Protein AF-A0A094H2S8-F1 (afdb_monomer)

Radius of gyration: 14.14 Å; Cα contacts (8 Å, |Δi|>4): 301; chains: 1; bounding box: 35×25×41 Å

pLDDT: mean 93.66, std 7.48, range [50.19, 98.44]

Nearest PDB structures (foldseek):
  8u49-assembly1_A  TM=4.873E-01  e=9.796E-04  Bacillus licheniformis DSM 13 = ATCC 14580
  4tf4-assembly2_B  TM=4.654E-01  e=1.648E-03  Thermobifida fusca
  2xfg-assembly1_B  TM=4.590E-01  e=4.914E-03  Acetivibrio thermocellus
  4neh-assembly1_A  TM=4.580E-01  e=3.500E-01  Homo sapiens
  5fo1-assembly1_A  TM=2.714E-01  e=1.582E+00  Corynebacterium ammoniagenes

Mean predicted aligned error: 3.42 Å

Sequence (126 aa):
MSNKITFKVAEPNVNRYYSVLKITDIRHEDGSAVKVQKTLDIAFKSPVEIIGGRDFSINADPWEEISPTTTNTEIDSSTFAVAAKLPFPKPYTINDRFVIDIGINGDMTKDIKRYTESIVITQDSE

Foldseek 3Di:
DAQAWDWDWDWPDAAAFKTKIKIFDTDGPVSHWDKAAWKKKKKWKAQDDFAQQPFKDKFDVVDFDWGKHWDWDDPDNRMTTIIIITTTPGIDTDDRRIMIMGMHRHHCPPPVCRGPVRIGIGHDDD

Solvent-accessible surface area (backbone atoms only — not comparable to full-atom values): 6898 Å² total; per-residue (Å²): 133,65,87,51,58,39,66,43,81,44,63,92,42,74,32,71,54,55,23,38,44,36,38,34,62,54,20,25,72,84,69,46,68,39,66,31,58,44,30,44,35,38,37,30,41,35,59,44,85,62,50,25,77,76,29,52,47,75,44,48,75,78,78,67,86,62,67,34,43,52,48,67,42,80,77,51,103,62,32,19,44,34,45,34,40,35,44,44,93,52,70,44,68,48,48,87,69,34,34,41,38,39,51,38,79,27,57,43,73,87,52,50,60,66,33,65,74,42,56,44,61,48,60,50,78,133

Structure (mmCIF, N/CA/C/O backbone):
data_AF-A0A094H2S8-F1
#
_entry.id   AF-A0A094H2S8-F1
#
loop_
_atom_site.group_PDB
_atom_site.id
_atom_site.type_symbol
_atom_site.label_atom_id
_atom_site.label_alt_id
_atom_site.label_comp_id
_atom_site.label_asym_id
_atom_site.label_entity_id
_atom_site.label_seq_id
_atom_site.pdbx_PDB_ins_code
_atom_site.Cartn_x
_atom_site.Cartn_y
_atom_site.Cartn_z
_atom_site.occupancy
_atom_site.B_iso_or_equiv
_atom_site.auth_seq_id
_atom_site.auth_comp_id
_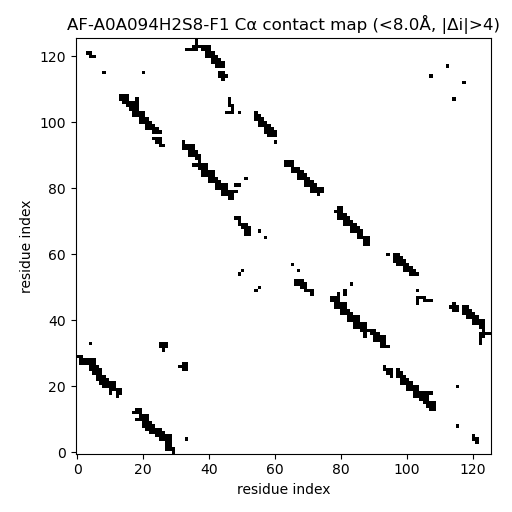atom_site.auth_asym_id
_atom_site.auth_atom_id
_atom_site.pdbx_PDB_model_num
ATOM 1 N N . MET A 1 1 ? 2.104 -7.611 22.362 1.00 50.19 1 MET A N 1
ATOM 2 C CA . MET A 1 1 ? 1.264 -7.339 21.179 1.00 50.19 1 MET A CA 1
ATOM 3 C C . MET A 1 1 ? 2.198 -7.234 19.990 1.00 50.19 1 MET A C 1
ATOM 5 O O . MET A 1 1 ? 3.244 -6.609 20.137 1.00 50.19 1 MET A O 1
ATOM 9 N N . SER A 1 2 ? 1.915 -7.942 18.895 1.00 54.62 2 SER A N 1
ATOM 10 C CA . SER A 1 2 ? 2.764 -7.882 17.699 1.00 54.62 2 SER A CA 1
ATOM 11 C C . SER A 1 2 ? 2.437 -6.594 16.949 1.00 54.62 2 SER A C 1
ATOM 13 O O . SER A 1 2 ? 1.322 -6.426 16.469 1.00 54.62 2 SER A O 1
ATOM 15 N N . ASN A 1 3 ? 3.402 -5.681 16.835 1.00 78.38 3 ASN A N 1
ATOM 16 C CA . ASN A 1 3 ? 3.229 -4.457 16.040 1.00 78.38 3 ASN A CA 1
ATOM 17 C C . ASN A 1 3 ? 3.255 -4.738 14.529 1.00 78.38 3 ASN A C 1
ATOM 19 O O . ASN A 1 3 ? 3.055 -3.832 13.724 1.00 78.38 3 ASN A O 1
ATOM 23 N N . LYS A 1 4 ? 3.525 -5.985 14.130 1.00 90.44 4 LYS A N 1
ATOM 24 C CA . LYS A 1 4 ? 3.594 -6.380 12.731 1.00 90.44 4 LYS A CA 1
ATOM 25 C C . LYS A 1 4 ? 2.191 -6.444 12.136 1.00 90.44 4 LYS A C 1
ATOM 27 O O . LYS A 1 4 ? 1.333 -7.186 12.617 1.00 90.44 4 LYS A O 1
ATOM 32 N N . ILE A 1 5 ? 1.992 -5.680 11.068 1.00 95.44 5 ILE A N 1
ATOM 33 C CA . ILE A 1 5 ? 0.786 -5.712 10.246 1.00 95.44 5 ILE A CA 1
ATOM 34 C C . ILE A 1 5 ? 0.954 -6.781 9.163 1.00 95.44 5 ILE A C 1
ATOM 36 O O . ILE A 1 5 ? 2.012 -6.924 8.551 1.00 95.44 5 ILE A O 1
ATOM 40 N N . THR A 1 6 ? -0.112 -7.535 8.940 1.00 96.81 6 THR A N 1
ATOM 41 C CA . THR A 1 6 ? -0.271 -8.519 7.870 1.00 96.81 6 THR A CA 1
ATOM 42 C C . THR A 1 6 ? -1.440 -8.107 6.986 1.00 96.81 6 THR A C 1
ATOM 44 O O . THR A 1 6 ? -2.335 -7.391 7.431 1.00 96.81 6 THR A O 1
ATOM 47 N N . PHE A 1 7 ? -1.407 -8.516 5.723 1.00 97.69 7 PHE A N 1
ATOM 48 C CA . PHE A 1 7 ? -2.394 -8.151 4.712 1.00 97.69 7 PHE A CA 1
ATOM 49 C C . PHE A 1 7 ? -2.357 -9.170 3.569 1.00 97.69 7 PHE A C 1
ATOM 51 O O . PHE A 1 7 ? -1.431 -9.978 3.463 1.00 97.69 7 PHE A O 1
ATOM 58 N N . LYS A 1 8 ? -3.364 -9.123 2.701 1.00 97.50 8 LYS A N 1
ATOM 59 C CA . LYS A 1 8 ? -3.413 -9.875 1.447 1.00 97.50 8 LYS A CA 1
ATOM 60 C C . LYS A 1 8 ? -3.240 -8.932 0.273 1.00 97.50 8 LYS A C 1
ATOM 62 O O . LYS A 1 8 ? -3.849 -7.865 0.248 1.00 97.50 8 LYS A O 1
ATOM 67 N N . VAL A 1 9 ? -2.464 -9.374 -0.707 1.00 97.19 9 VAL A N 1
ATOM 68 C CA . VAL A 1 9 ? -2.300 -8.705 -1.998 1.00 97.19 9 VAL A CA 1
AT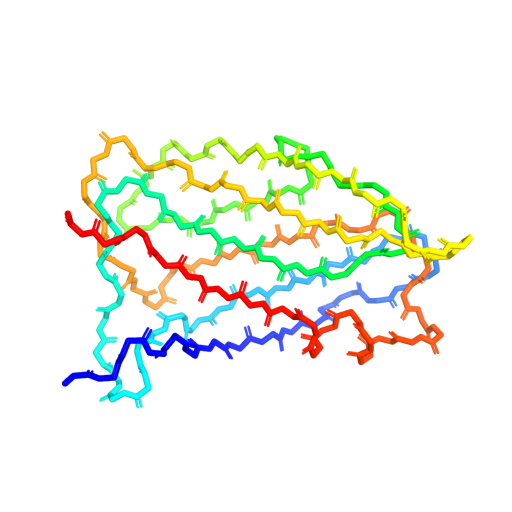OM 69 C C . VAL A 1 9 ? -2.923 -9.597 -3.059 1.00 97.19 9 VAL A C 1
ATOM 71 O O . VAL A 1 9 ? -2.699 -10.807 -3.062 1.00 97.19 9 VAL A O 1
ATOM 74 N N . ALA A 1 10 ? -3.739 -9.006 -3.920 1.00 95.12 10 ALA A N 1
ATOM 75 C CA . ALA A 1 10 ? -4.259 -9.640 -5.118 1.00 95.12 10 ALA A CA 1
ATOM 76 C C . ALA A 1 10 ? -4.001 -8.734 -6.318 1.00 95.12 10 ALA A C 1
ATOM 78 O O . ALA A 1 10 ? -4.053 -7.510 -6.203 1.00 95.12 10 ALA A O 1
ATOM 79 N N . GLU A 1 11 ? -3.776 -9.331 -7.483 1.00 91.44 11 GLU A N 1
ATOM 80 C CA . GLU A 1 11 ? -3.469 -8.597 -8.707 1.00 91.44 11 GLU A CA 1
ATOM 81 C C . GLU A 1 11 ? -4.554 -8.863 -9.765 1.00 91.44 11 GLU A C 1
ATOM 83 O O . GLU A 1 11 ? -4.352 -9.622 -10.714 1.00 91.44 11 GLU A O 1
ATOM 88 N N . PRO A 1 12 ? -5.762 -8.283 -9.596 1.00 86.31 12 PRO A N 1
ATOM 89 C CA . PRO A 1 12 ? -6.946 -8.651 -10.377 1.00 86.31 12 PRO A CA 1
ATOM 90 C C . PRO A 1 12 ? -6.831 -8.357 -11.878 1.00 86.31 12 PRO A C 1
ATOM 92 O O . PRO A 1 12 ? -7.605 -8.892 -12.669 1.00 86.31 12 PRO A O 1
ATOM 95 N N . ASN A 1 13 ? -5.900 -7.494 -12.280 1.00 85.38 13 ASN A N 1
ATOM 96 C CA . ASN A 1 13 ? -5.639 -7.173 -13.674 1.00 85.38 13 ASN A CA 1
ATOM 97 C C . ASN A 1 13 ? -4.168 -6.786 -13.809 1.00 85.38 13 ASN A C 1
ATOM 99 O O . ASN A 1 13 ? -3.807 -5.670 -13.456 1.00 85.38 13 ASN A O 1
ATOM 103 N N . VAL A 1 14 ? -3.331 -7.709 -14.282 1.00 88.19 14 VAL A N 1
ATOM 104 C CA . VAL A 1 14 ? -1.907 -7.459 -14.535 1.00 88.19 14 VAL A CA 1
ATOM 105 C C . VAL A 1 14 ? -1.664 -7.490 -16.027 1.00 88.19 14 VAL A C 1
ATOM 107 O O . VAL A 1 14 ? -1.898 -8.501 -16.687 1.00 88.19 14 VAL A O 1
ATOM 110 N N . ASN A 1 15 ? -1.180 -6.380 -16.570 1.00 89.19 15 ASN A N 1
ATOM 111 C CA . ASN A 1 15 ? -0.797 -6.295 -17.971 1.00 89.19 15 ASN A CA 1
ATOM 112 C C . ASN A 1 15 ? 0.345 -5.287 -18.169 1.00 89.19 15 ASN A C 1
ATOM 114 O O . ASN A 1 15 ? 0.830 -4.659 -17.231 1.00 89.19 15 ASN A O 1
ATOM 118 N N . ARG A 1 16 ? 0.799 -5.165 -19.418 1.00 89.81 16 ARG A N 1
ATOM 119 C CA . ARG A 1 16 ? 1.972 -4.364 -19.796 1.00 89.81 16 ARG A CA 1
ATOM 120 C C . ARG A 1 16 ? 1.769 -2.842 -19.750 1.00 89.81 16 ARG A C 1
ATOM 122 O O . ARG A 1 16 ? 2.713 -2.115 -20.036 1.00 89.81 16 ARG A O 1
ATOM 129 N N . TYR A 1 17 ? 0.551 -2.370 -19.490 1.00 90.00 17 TYR A N 1
ATOM 130 C CA . TYR A 1 17 ? 0.197 -0.950 -19.558 1.00 90.00 17 TYR A CA 1
ATOM 131 C C . TYR A 1 17 ? -0.356 -0.427 -18.242 1.00 90.00 17 TYR A C 1
ATOM 133 O O . TYR A 1 17 ? 0.070 0.617 -17.773 1.00 90.00 17 TYR A O 1
ATOM 141 N N . TYR A 1 18 ? -1.313 -1.143 -17.661 1.00 92.19 18 TYR A N 1
ATOM 142 C CA . TYR A 1 18 ? -1.996 -0.720 -16.454 1.00 92.19 18 TYR A CA 1
ATOM 143 C C . TYR A 1 18 ? -2.360 -1.928 -15.612 1.00 92.19 18 TYR A C 1
ATOM 145 O O . TYR A 1 18 ? -3.101 -2.801 -16.065 1.00 92.19 18 TYR A O 1
ATOM 153 N N . SER A 1 19 ? -1.868 -1.953 -14.383 1.00 94.75 19 SER A N 1
ATOM 154 C CA . SER A 1 19 ? -2.161 -3.007 -13.424 1.00 94.75 19 SER A CA 1
ATOM 155 C C . SER A 1 19 ? -2.767 -2.439 -12.146 1.00 94.75 19 SER A C 1
ATOM 157 O O . SER A 1 19 ? -2.617 -1.254 -11.863 1.00 94.75 19 SER A O 1
ATOM 159 N N . VAL A 1 20 ? -3.451 -3.280 -11.371 1.00 95.38 20 VAL A N 1
ATOM 160 C CA . VAL A 1 20 ? -3.972 -2.906 -10.047 1.00 95.38 20 VAL A CA 1
ATOM 161 C C . VAL A 1 20 ? -3.427 -3.863 -9.001 1.00 95.38 20 VAL A C 1
ATOM 163 O O . VAL A 1 20 ? -3.544 -5.078 -9.162 1.00 95.38 20 VAL A O 1
ATOM 166 N N . LEU A 1 21 ? -2.874 -3.312 -7.923 1.00 96.31 21 LEU A N 1
ATOM 167 C CA . LEU A 1 21 ? -2.600 -4.041 -6.690 1.00 96.31 21 LEU A CA 1
ATOM 168 C C . LEU A 1 21 ? -3.735 -3.789 -5.707 1.00 96.31 21 LEU A C 1
ATOM 170 O O . LEU A 1 21 ? -3.956 -2.654 -5.294 1.00 96.31 21 LEU A O 1
ATOM 174 N N . LYS A 1 22 ? -4.443 -4.851 -5.336 1.00 9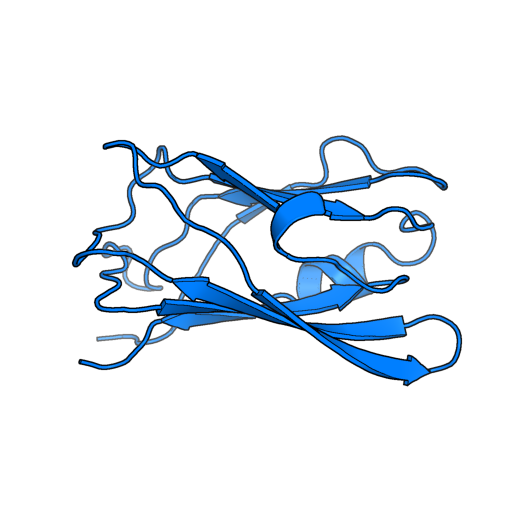7.81 22 LYS A N 1
ATOM 175 C CA . LYS A 1 22 ? -5.539 -4.817 -4.372 1.00 97.81 22 LYS A CA 1
ATOM 176 C C . LYS A 1 22 ? -5.052 -5.323 -3.025 1.00 97.81 22 LYS A C 1
ATOM 178 O O . LYS A 1 22 ? -4.745 -6.506 -2.882 1.00 97.81 22 LYS A O 1
ATOM 183 N N . ILE A 1 23 ? -5.009 -4.436 -2.040 1.00 98.25 23 ILE A N 1
ATOM 184 C CA . ILE A 1 23 ? -4.634 -4.738 -0.661 1.00 98.25 23 ILE A CA 1
ATOM 185 C C . ILE A 1 23 ? -5.905 -4.872 0.171 1.00 98.25 23 ILE A C 1
ATOM 187 O O . ILE A 1 23 ? -6.761 -3.987 0.189 1.00 98.25 23 ILE A O 1
ATOM 191 N N . THR A 1 24 ? -6.019 -5.994 0.870 1.00 98.25 24 THR A N 1
ATOM 192 C CA . THR A 1 24 ? -7.158 -6.325 1.732 1.00 98.25 24 THR A CA 1
ATOM 193 C C . THR A 1 24 ? -6.672 -6.965 3.020 1.00 98.25 24 THR A C 1
ATOM 195 O O . THR A 1 24 ? -5.494 -7.302 3.157 1.00 98.25 24 THR A O 1
ATOM 198 N N . ASP A 1 25 ? -7.598 -7.189 3.949 1.00 97.25 25 ASP A N 1
ATOM 199 C CA . ASP A 1 25 ? -7.357 -8.037 5.114 1.00 97.25 25 ASP A CA 1
ATOM 200 C C . ASP A 1 25 ? -6.220 -7.538 6.025 1.00 97.25 25 ASP A C 1
ATOM 202 O O . ASP A 1 25 ? -5.444 -8.328 6.566 1.00 97.25 25 ASP A O 1
ATOM 206 N N . ILE A 1 26 ? -6.109 -6.210 6.147 1.00 97.56 26 ILE A N 1
ATOM 207 C CA . ILE A 1 26 ? -5.074 -5.520 6.918 1.00 97.56 26 ILE A CA 1
ATOM 208 C C . ILE A 1 26 ? -5.372 -5.689 8.414 1.00 97.56 26 ILE A C 1
ATOM 210 O O . ILE A 1 26 ? -6.368 -5.179 8.925 1.00 97.56 26 ILE A O 1
ATOM 214 N N . ARG A 1 27 ? -4.503 -6.408 9.124 1.00 96.56 27 ARG A N 1
ATOM 215 C CA . ARG A 1 27 ? -4.662 -6.740 10.549 1.00 96.56 27 ARG A CA 1
ATOM 216 C C . ARG A 1 27 ? -3.311 -6.942 11.229 1.00 96.56 27 ARG A C 1
ATOM 218 O O . ARG A 1 27 ? -2.321 -7.229 10.556 1.00 96.56 27 ARG A O 1
ATOM 225 N N . HIS A 1 28 ? -3.256 -6.868 12.552 1.00 95.25 28 HIS A N 1
ATOM 226 C CA . HIS A 1 28 ? -2.076 -7.330 13.280 1.00 95.25 28 HIS A CA 1
ATOM 227 C C . HIS A 1 28 ? -1.904 -8.847 13.127 1.00 95.25 28 HIS A C 1
ATOM 229 O O . HIS A 1 28 ? -2.865 -9.581 12.900 1.00 95.25 28 HIS A O 1
ATOM 235 N N . GLU A 1 29 ? -0.670 -9.331 13.258 1.00 94.00 29 GLU A N 1
ATOM 236 C CA . GLU A 1 29 ? -0.337 -10.761 13.146 1.00 94.00 29 GLU A CA 1
ATOM 237 C C . GLU A 1 29 ? -1.074 -11.642 14.175 1.00 94.00 29 GLU A C 1
ATOM 239 O O . GLU A 1 29 ? -1.334 -12.812 13.910 1.00 94.00 29 GLU A O 1
ATOM 244 N N . ASP A 1 30 ? -1.468 -11.077 15.321 1.00 92.19 30 ASP A N 1
ATOM 245 C CA . ASP A 1 30 ? -2.305 -11.751 16.326 1.00 92.19 30 ASP A CA 1
ATOM 246 C C . ASP A 1 30 ? -3.804 -11.794 15.962 1.00 92.19 30 ASP A C 1
ATOM 248 O O . ASP A 1 30 ? -4.620 -12.322 16.718 1.00 92.19 30 ASP A O 1
ATOM 252 N N . GLY A 1 31 ? -4.169 -11.261 14.794 1.00 92.50 31 GLY A N 1
ATOM 253 C CA . GLY A 1 31 ? -5.530 -11.203 14.277 1.00 92.50 31 GLY A CA 1
ATOM 254 C C . GLY A 1 31 ? -6.336 -9.992 14.743 1.00 92.50 31 GLY A C 1
ATOM 255 O O . GLY A 1 31 ? -7.463 -9.825 14.277 1.00 92.50 31 GLY A O 1
ATOM 256 N N . SER A 1 32 ? -5.796 -9.146 15.626 1.00 94.06 32 SER A N 1
ATOM 257 C CA . SER A 1 32 ? -6.485 -7.936 16.077 1.00 94.06 32 SER A CA 1
ATOM 258 C C . SER A 1 32 ? -6.543 -6.853 14.992 1.00 94.06 32 SER A C 1
ATOM 260 O O . SER A 1 32 ? -5.716 -6.794 14.077 1.00 94.06 32 SER A O 1
ATOM 262 N N . ALA A 1 33 ? -7.561 -5.995 15.079 1.00 94.69 33 ALA A N 1
ATOM 263 C CA . ALA A 1 33 ? -7.756 -4.898 14.138 1.00 94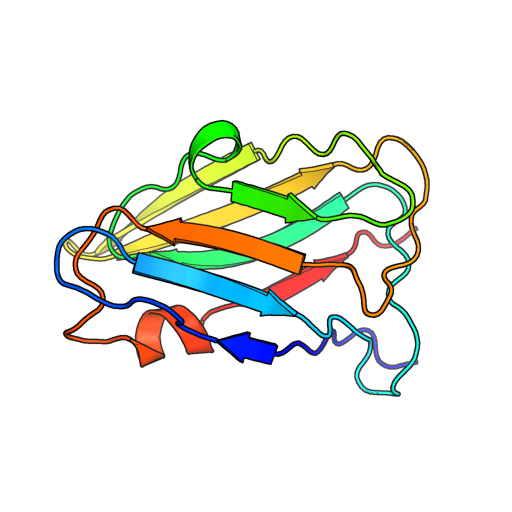.69 33 ALA A CA 1
ATOM 264 C C . ALA A 1 33 ? -6.679 -3.815 14.302 1.00 94.69 33 ALA A C 1
ATOM 266 O O . ALA A 1 33 ? -6.325 -3.447 15.423 1.00 94.69 33 ALA A O 1
ATOM 267 N N . VAL A 1 34 ? -6.220 -3.274 13.174 1.00 95.50 34 VAL A N 1
ATOM 268 C CA . VAL A 1 34 ? -5.272 -2.152 13.107 1.00 95.50 34 VAL A CA 1
ATOM 269 C C . VAL A 1 34 ? -6.018 -0.861 13.440 1.00 95.50 34 VAL A C 1
ATOM 271 O O . VAL A 1 34 ? -7.049 -0.552 12.834 1.00 95.50 34 VAL A O 1
ATOM 274 N N . LYS A 1 35 ? -5.506 -0.115 14.420 1.00 94.88 35 LYS A N 1
ATOM 275 C CA . LYS A 1 35 ? -6.073 1.165 14.862 1.00 94.88 35 LYS A CA 1
ATOM 276 C C . LYS A 1 35 ? -5.170 2.294 14.401 1.00 94.88 35 LYS A C 1
ATOM 278 O O . LYS A 1 35 ? -4.102 2.497 14.969 1.00 94.88 35 LYS A O 1
ATOM 283 N N . VAL A 1 36 ? -5.620 3.027 13.393 1.00 95.25 36 VAL A N 1
ATOM 284 C CA . VAL A 1 36 ? -4.902 4.169 12.832 1.00 95.25 36 VAL A CA 1
ATOM 285 C C . VAL A 1 36 ? -5.326 5.427 13.573 1.00 95.25 36 VAL A C 1
ATOM 287 O O . VAL A 1 36 ? -6.520 5.715 13.647 1.00 95.25 36 VAL A O 1
ATOM 290 N N . GLN A 1 37 ? -4.374 6.175 14.124 1.00 94.50 37 GLN A N 1
ATOM 291 C CA . GLN A 1 37 ? -4.678 7.406 14.857 1.00 94.50 37 GLN A CA 1
ATOM 292 C C . GLN A 1 37 ? -4.568 8.625 13.943 1.00 94.50 37 GLN A C 1
ATOM 294 O O . GLN A 1 37 ? -5.410 9.521 14.007 1.00 94.50 37 GLN A O 1
ATOM 299 N N . LYS A 1 38 ? -3.555 8.643 13.067 1.00 95.06 38 LYS A N 1
ATOM 300 C CA . LYS A 1 38 ? -3.298 9.726 12.109 1.00 95.06 38 LYS A CA 1
ATOM 301 C C . LYS A 1 38 ? -2.968 9.211 10.719 1.00 95.06 38 LYS A C 1
ATOM 303 O O . LYS A 1 38 ? -3.501 9.748 9.751 1.00 95.06 38 LYS A O 1
ATOM 308 N N . THR A 1 39 ? -2.074 8.230 10.586 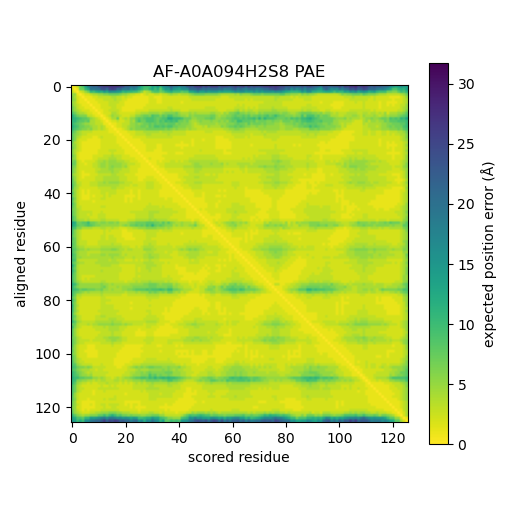1.00 96.38 39 THR A N 1
ATOM 309 C CA . THR A 1 39 ? -1.584 7.797 9.271 1.00 96.38 39 THR A CA 1
ATOM 310 C C . THR A 1 39 ? -1.400 6.294 9.167 1.00 96.38 39 THR A C 1
ATOM 312 O O . THR A 1 39 ? -0.824 5.650 10.043 1.00 96.38 39 THR A O 1
ATOM 315 N N . LEU A 1 40 ? -1.847 5.750 8.036 1.00 97.19 40 LEU A N 1
ATOM 316 C CA . LEU A 1 40 ? -1.409 4.449 7.553 1.00 97.19 40 LEU A CA 1
ATOM 317 C C . LEU A 1 40 ? -0.335 4.686 6.488 1.00 97.19 40 LEU A C 1
ATOM 319 O O . LEU A 1 40 ? -0.580 5.347 5.478 1.00 97.19 40 LEU A O 1
ATOM 323 N N . ASP A 1 41 ? 0.857 4.166 6.729 1.00 97.38 41 ASP A N 1
ATOM 324 C CA . ASP A 1 41 ? 2.014 4.355 5.865 1.00 97.38 41 ASP A CA 1
ATOM 325 C C . ASP A 1 41 ? 2.254 3.071 5.065 1.00 97.38 41 ASP A C 1
ATOM 327 O O . ASP A 1 41 ? 2.218 1.965 5.612 1.00 97.38 41 ASP A O 1
ATOM 331 N N . ILE A 1 42 ? 2.487 3.213 3.761 1.00 98.00 42 ILE A N 1
ATOM 332 C CA . ILE A 1 42 ? 2.696 2.090 2.842 1.00 98.00 42 ILE A CA 1
ATOM 333 C C . ILE A 1 42 ? 3.986 2.330 2.071 1.00 98.00 42 ILE A C 1
ATOM 335 O O . ILE A 1 42 ? 4.102 3.304 1.329 1.00 98.00 42 ILE A O 1
ATOM 339 N N . ALA A 1 43 ? 4.946 1.424 2.214 1.00 98.12 43 ALA A N 1
ATOM 340 C CA . ALA A 1 43 ? 6.159 1.406 1.410 1.00 98.12 43 ALA A CA 1
ATOM 341 C C . ALA A 1 43 ? 6.101 0.244 0.418 1.00 98.12 43 ALA A C 1
ATOM 343 O O . ALA A 1 43 ? 5.729 -0.863 0.797 1.00 98.12 43 ALA A O 1
ATOM 344 N N . PHE A 1 44 ? 6.448 0.479 -0.845 1.00 98.00 44 PHE A N 1
ATOM 345 C CA . PHE A 1 44 ? 6.466 -0.561 -1.877 1.00 98.00 44 PHE A CA 1
ATOM 346 C C . PHE A 1 44 ? 7.353 -0.163 -3.059 1.00 98.00 44 PHE A C 1
ATOM 348 O O . PHE A 1 44 ? 7.786 0.983 -3.179 1.00 98.00 44 PHE A O 1
ATOM 355 N N . LYS A 1 45 ? 7.643 -1.117 -3.942 1.00 97.44 45 LYS A N 1
ATOM 356 C CA . LYS A 1 45 ? 8.319 -0.881 -5.220 1.00 97.44 45 LYS A CA 1
ATOM 357 C C . LYS A 1 45 ? 7.302 -0.783 -6.349 1.00 97.44 45 LYS A C 1
ATOM 359 O O . LYS A 1 45 ? 6.325 -1.526 -6.370 1.00 97.44 45 LYS A O 1
ATOM 364 N N . SER A 1 46 ? 7.587 0.062 -7.331 1.00 96.38 46 SER A N 1
ATOM 365 C CA . SER A 1 46 ? 6.774 0.228 -8.539 1.00 96.38 46 SER A CA 1
ATOM 366 C C . SER A 1 46 ? 7.663 0.357 -9.781 1.00 96.38 46 SER A C 1
ATOM 368 O O . SER A 1 46 ? 8.754 0.914 -9.669 1.00 96.38 46 SER A O 1
ATOM 370 N N . PRO A 1 47 ? 7.239 -0.121 -10.968 1.00 95.62 47 PRO A N 1
ATOM 371 C CA . PRO A 1 47 ? 7.960 0.129 -12.220 1.00 95.62 47 PRO A CA 1
ATOM 372 C C . PRO A 1 47 ? 7.918 1.597 -12.672 1.00 95.62 47 PRO A C 1
ATOM 374 O O . PRO A 1 47 ? 8.696 2.002 -13.530 1.00 95.62 47 PRO A O 1
ATOM 377 N N . VAL A 1 48 ? 6.990 2.384 -12.125 1.00 95.75 48 VAL A N 1
ATOM 378 C CA . VAL A 1 48 ? 6.748 3.787 -12.481 1.00 95.75 48 VAL A CA 1
ATOM 379 C C . VAL A 1 48 ? 6.470 4.622 -11.236 1.00 95.75 48 VAL A C 1
ATOM 381 O O . VAL A 1 48 ? 6.094 4.085 -10.193 1.00 95.75 48 VAL A O 1
ATOM 384 N N . GLU A 1 49 ? 6.616 5.938 -11.342 1.00 96.94 49 GLU A N 1
ATOM 385 C CA . GLU A 1 49 ? 6.193 6.853 -10.283 1.00 96.94 49 GLU A CA 1
ATOM 386 C C . GLU A 1 49 ? 4.698 6.710 -9.979 1.00 96.94 49 GLU A C 1
ATOM 388 O O . GLU A 1 49 ? 3.868 6.566 -10.881 1.00 96.94 49 GLU A O 1
ATOM 393 N N . ILE A 1 50 ? 4.362 6.799 -8.694 1.00 97.62 50 ILE A N 1
ATOM 394 C CA . ILE A 1 50 ? 2.994 6.743 -8.193 1.00 97.62 50 ILE A CA 1
ATOM 395 C C . ILE A 1 50 ? 2.587 8.117 -7.673 1.00 97.62 50 ILE A C 1
ATOM 397 O O . ILE A 1 50 ? 3.298 8.746 -6.885 1.00 97.62 50 ILE A O 1
ATOM 401 N N . ILE A 1 51 ? 1.407 8.569 -8.081 1.00 95.88 51 ILE A N 1
ATOM 402 C CA . ILE A 1 51 ? 0.793 9.825 -7.664 1.00 95.88 51 ILE A CA 1
ATOM 403 C C . ILE A 1 51 ? -0.381 9.507 -6.741 1.00 95.88 51 ILE A C 1
ATOM 405 O O . ILE A 1 51 ? -1.425 9.057 -7.202 1.00 95.88 51 ILE A O 1
ATOM 409 N N . GLY A 1 52 ? -0.224 9.787 -5.444 1.00 89.50 52 GLY A N 1
ATOM 410 C CA . GLY A 1 52 ? -1.180 9.437 -4.386 1.00 89.50 52 GLY A CA 1
ATOM 411 C C . GLY A 1 52 ? -2.655 9.665 -4.741 1.00 89.50 52 GLY A C 1
ATOM 412 O O . GLY A 1 52 ? -3.409 8.708 -4.865 1.00 89.50 52 GLY A O 1
ATOM 413 N N . GLY A 1 53 ? -3.062 10.913 -4.986 1.00 88.12 53 GLY A N 1
ATOM 414 C CA . GLY A 1 53 ? -4.465 11.253 -5.273 1.00 88.12 53 GLY A CA 1
ATOM 415 C C . GLY A 1 53 ? -5.025 10.769 -6.620 1.00 88.12 53 GLY A C 1
ATOM 416 O O . GLY A 1 53 ? -6.210 10.952 -6.874 1.00 88.12 53 GLY A O 1
ATOM 417 N N . ARG A 1 54 ? -4.198 10.187 -7.497 1.00 93.62 54 ARG A N 1
ATOM 418 C CA . ARG A 1 54 ? -4.626 9.650 -8.803 1.00 93.62 54 ARG A CA 1
ATOM 419 C C . ARG A 1 54 ? -4.625 8.127 -8.817 1.00 93.62 54 ARG A C 1
ATOM 421 O O . ARG A 1 54 ? -5.518 7.511 -9.388 1.00 93.62 54 ARG A O 1
ATOM 428 N N . ASP A 1 55 ? -3.588 7.546 -8.232 1.00 97.00 55 ASP A N 1
ATOM 429 C CA . ASP A 1 55 ? -3.257 6.138 -8.384 1.00 97.00 55 ASP A CA 1
ATOM 430 C C . ASP A 1 55 ? -3.761 5.302 -7.200 1.00 97.00 55 ASP A C 1
ATOM 432 O O . ASP A 1 55 ? -3.779 4.082 -7.293 1.00 97.00 55 ASP A O 1
ATOM 436 N N . PHE A 1 56 ? -4.222 5.926 -6.111 1.00 97.81 56 PHE A N 1
ATOM 437 C CA . PHE A 1 56 ? -4.879 5.227 -5.008 1.00 97.81 56 PHE A CA 1
ATOM 438 C C . PHE A 1 56 ? -6.398 5.365 -5.075 1.00 97.81 56 PHE A C 1
ATOM 440 O O . PHE A 1 56 ? -6.942 6.449 -5.272 1.00 97.81 56 PHE A O 1
ATOM 447 N N . SER A 1 57 ? -7.092 4.261 -4.822 1.00 96.62 57 SER A N 1
ATOM 448 C CA . SER A 1 57 ? -8.524 4.225 -4.534 1.00 96.62 57 SER A CA 1
ATOM 449 C C . SER A 1 57 ? -8.737 3.491 -3.217 1.00 96.62 57 SER A C 1
ATOM 451 O O . SER A 1 57 ? -8.301 2.353 -3.061 1.00 96.62 57 SER A O 1
ATOM 453 N N . ILE A 1 58 ? -9.377 4.149 -2.251 1.00 97.12 58 ILE A N 1
ATOM 454 C CA . ILE A 1 58 ? -9.563 3.612 -0.900 1.00 97.12 58 ILE A CA 1
ATOM 455 C C . ILE A 1 58 ? -11.051 3.439 -0.641 1.00 97.12 58 ILE A C 1
ATOM 457 O O . ILE A 1 58 ? -11.830 4.379 -0.783 1.00 97.12 58 ILE A O 1
ATOM 461 N N . ASN A 1 59 ? -11.435 2.232 -0.243 1.00 97.25 59 ASN A N 1
ATOM 462 C CA . ASN A 1 59 ? -12.766 1.946 0.263 1.00 97.25 59 ASN A CA 1
ATOM 463 C C . ASN A 1 59 ? -12.693 1.831 1.784 1.00 97.25 59 ASN A C 1
ATOM 465 O O . ASN A 1 59 ? -12.012 0.942 2.292 1.00 97.25 59 ASN A O 1
ATOM 469 N N . ALA A 1 60 ? -13.394 2.711 2.492 1.00 96.56 60 ALA A N 1
ATOM 470 C CA . ALA A 1 60 ? -13.505 2.702 3.945 1.00 96.56 60 ALA A CA 1
ATOM 471 C C . ALA A 1 60 ? -14.979 2.605 4.354 1.00 96.56 60 ALA A C 1
ATOM 473 O O . ALA A 1 60 ? -15.848 3.207 3.723 1.00 96.56 60 ALA A O 1
ATOM 474 N N . ASP A 1 61 ? -15.251 1.853 5.419 1.00 94.38 61 ASP A N 1
ATOM 475 C CA . ASP A 1 61 ? -16.571 1.767 6.046 1.00 94.38 61 ASP A CA 1
ATOM 476 C C . ASP A 1 61 ? -16.421 1.898 7.575 1.00 94.38 61 ASP A C 1
ATOM 478 O O . ASP A 1 61 ? -15.736 1.063 8.162 1.00 94.38 61 ASP A O 1
ATOM 482 N N . PRO A 1 62 ? -16.956 2.934 8.246 1.00 94.00 62 PRO A N 1
ATOM 483 C CA . PRO A 1 62 ? -17.654 4.078 7.662 1.00 94.00 62 PRO A CA 1
ATOM 484 C C . PRO A 1 62 ? -16.774 4.836 6.661 1.00 94.00 62 PRO A C 1
ATOM 486 O O . PRO A 1 62 ? -15.546 4.783 6.740 1.00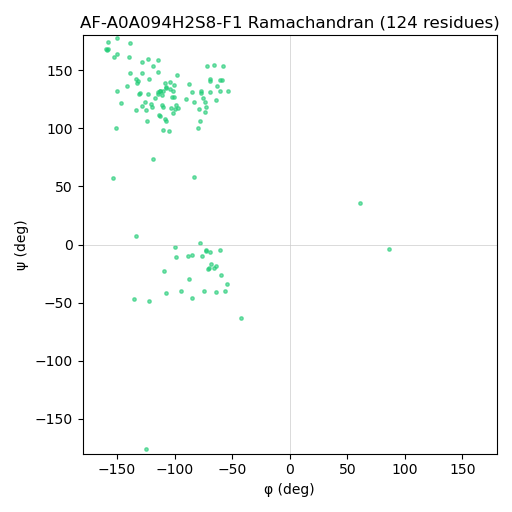 94.00 62 PRO A O 1
ATOM 489 N N . TRP A 1 63 ? -17.417 5.513 5.706 1.00 94.75 63 TRP A N 1
ATOM 490 C CA . TRP A 1 63 ? -16.716 6.300 4.694 1.00 94.75 63 TRP A CA 1
ATOM 491 C C . TRP A 1 63 ? -15.885 7.409 5.347 1.00 94.75 63 TRP A C 1
ATOM 493 O O . TRP A 1 63 ? -16.394 8.166 6.174 1.00 94.75 63 TRP A O 1
ATOM 503 N N . GLU A 1 64 ? -14.627 7.518 4.926 1.00 94.62 64 GLU A N 1
ATOM 504 C CA . GLU A 1 64 ? -13.706 8.587 5.302 1.00 94.62 64 GLU A CA 1
ATOM 505 C C . GLU A 1 64 ? -13.031 9.135 4.045 1.00 94.62 64 GLU A C 1
ATOM 507 O O . GLU A 1 64 ? -12.640 8.381 3.150 1.00 94.62 64 GLU A O 1
ATOM 512 N N . GLU A 1 65 ? -12.853 10.452 3.995 1.00 94.31 65 GLU A N 1
ATOM 513 C CA . GLU A 1 65 ? -12.082 11.098 2.940 1.00 94.31 65 GLU A CA 1
ATOM 514 C C . GLU A 1 65 ? -10.586 10.971 3.247 1.00 94.31 65 GLU A C 1
ATOM 516 O O . GLU A 1 65 ? -10.032 11.699 4.071 1.00 94.31 65 GLU A O 1
ATOM 521 N N . ILE A 1 66 ? -9.931 10.018 2.587 1.00 95.81 66 ILE A N 1
ATOM 522 C CA . ILE A 1 66 ? -8.495 9.763 2.721 1.00 95.81 66 ILE A CA 1
ATOM 523 C C . ILE A 1 66 ? -7.829 10.192 1.419 1.00 95.81 66 ILE A C 1
ATOM 525 O O . ILE A 1 66 ? -8.123 9.641 0.361 1.00 95.81 66 ILE A O 1
ATOM 529 N N . SER A 1 67 ? -6.928 11.170 1.502 1.00 95.56 67 SER A N 1
ATOM 53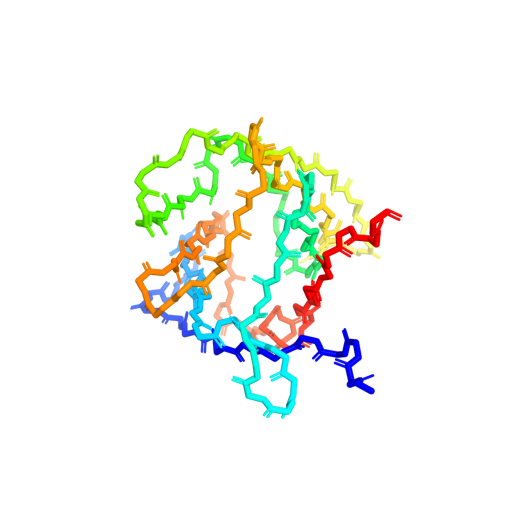0 C CA . SER A 1 67 ? -6.184 11.706 0.355 1.00 95.56 67 SER A CA 1
ATOM 531 C C . SER A 1 67 ? -4.712 11.300 0.440 1.00 95.56 67 SER A C 1
ATOM 533 O O . SER A 1 67 ? -3.953 11.932 1.181 1.00 95.56 67 SER A O 1
ATOM 535 N N . PRO A 1 68 ? -4.279 10.250 -0.281 1.00 97.00 68 PRO A N 1
ATOM 536 C CA . PRO A 1 68 ? -2.919 9.752 -0.163 1.00 97.00 68 PRO A CA 1
ATOM 537 C C . PRO A 1 68 ? -1.909 10.731 -0.748 1.00 97.00 68 PRO A C 1
ATOM 539 O O . PRO A 1 68 ? -2.126 11.333 -1.801 1.00 97.00 68 PRO A O 1
ATOM 542 N N . THR A 1 69 ? -0.762 10.838 -0.091 1.00 97.25 69 THR A N 1
ATOM 543 C CA . THR A 1 69 ? 0.417 11.535 -0.619 1.00 97.25 69 THR A CA 1
ATOM 544 C C . THR A 1 69 ? 1.532 10.531 -0.854 1.00 97.25 69 THR A C 1
ATOM 546 O O . THR A 1 69 ? 1.606 9.522 -0.155 1.00 97.25 69 THR A O 1
ATOM 549 N N . THR A 1 70 ? 2.378 10.771 -1.853 1.00 98.00 70 THR A N 1
ATOM 550 C CA . THR A 1 70 ? 3.451 9.848 -2.233 1.00 98.00 70 THR A CA 1
ATOM 551 C C . THR A 1 70 ? 4.768 10.576 -2.441 1.00 98.00 70 THR A C 1
ATOM 553 O O . THR A 1 70 ? 4.807 11.668 -3.005 1.00 98.00 70 THR A O 1
ATOM 556 N N . THR A 1 71 ? 5.852 9.927 -2.029 1.00 98.06 71 THR A N 1
ATOM 557 C CA . THR A 1 71 ? 7.221 10.261 -2.424 1.00 98.06 71 THR A CA 1
ATOM 558 C C . THR A 1 71 ? 7.768 9.104 -3.247 1.00 98.06 71 THR A C 1
ATOM 560 O O . THR A 1 71 ? 7.655 7.949 -2.831 1.00 98.06 71 THR A O 1
ATOM 563 N N . ASN A 1 72 ? 8.362 9.410 -4.398 1.00 98.31 72 ASN A N 1
ATOM 564 C CA . ASN A 1 72 ? 8.982 8.432 -5.286 1.00 98.31 72 ASN A CA 1
ATOM 565 C C . ASN A 1 72 ? 10.493 8.664 -5.314 1.00 98.31 72 ASN A C 1
ATOM 567 O O . ASN A 1 72 ? 10.940 9.792 -5.511 1.00 98.31 72 ASN A O 1
ATOM 571 N N . THR A 1 73 ? 11.263 7.593 -5.158 1.00 98.25 73 THR A N 1
ATOM 572 C CA . THR A 1 73 ? 12.719 7.603 -5.313 1.00 98.25 73 THR A CA 1
ATOM 573 C C . THR A 1 73 ? 13.097 6.550 -6.340 1.00 98.25 73 THR A C 1
ATOM 575 O O . THR A 1 73 ? 12.887 5.362 -6.100 1.00 98.25 73 THR A O 1
ATOM 578 N N . GLU A 1 74 ? 13.651 6.959 -7.479 1.00 97.50 74 GLU A N 1
ATOM 579 C CA . GLU A 1 74 ? 14.210 6.018 -8.452 1.00 97.50 74 GLU A CA 1
ATOM 580 C C . GLU A 1 74 ? 15.397 5.277 -7.817 1.00 97.50 74 GLU A C 1
ATOM 582 O O . GLU A 1 74 ? 16.323 5.902 -7.295 1.00 97.50 74 GLU A O 1
ATOM 587 N N . ILE A 1 75 ? 15.351 3.944 -7.810 1.00 96.25 75 ILE A N 1
ATOM 588 C CA . ILE A 1 75 ? 16.424 3.097 -7.260 1.00 96.25 75 ILE A CA 1
ATOM 589 C C . ILE A 1 75 ? 17.197 2.354 -8.355 1.00 96.25 75 ILE A C 1
ATOM 591 O O . ILE A 1 75 ? 18.346 1.976 -8.140 1.00 96.25 75 ILE A O 1
ATOM 595 N N . ASP A 1 76 ? 16.577 2.159 -9.520 1.00 92.88 76 ASP A N 1
ATOM 596 C CA . ASP A 1 76 ? 17.202 1.728 -10.769 1.00 92.88 76 ASP A CA 1
ATOM 597 C C . ASP A 1 76 ? 16.328 2.145 -11.962 1.00 92.88 76 ASP A C 1
ATOM 599 O O . ASP A 1 76 ? 15.196 2.588 -11.778 1.00 92.88 76 ASP A O 1
ATOM 603 N N . SER A 1 77 ? 16.825 1.929 -13.184 1.00 89.19 77 SER A N 1
ATOM 604 C CA . SER A 1 77 ? 16.182 2.341 -14.444 1.00 89.19 77 SER A CA 1
ATOM 605 C C . SER A 1 77 ? 14.793 1.745 -14.710 1.00 89.19 77 SER A C 1
ATOM 607 O O . SER A 1 77 ? 14.172 2.051 -15.728 1.00 89.19 77 SER A O 1
ATOM 609 N N . SER A 1 78 ? 14.321 0.845 -13.852 1.00 89.81 78 SER A N 1
ATOM 610 C CA . SER A 1 78 ? 13.046 0.147 -13.982 1.00 89.81 78 SER A CA 1
ATOM 611 C C . SER A 1 78 ? 12.238 0.127 -12.686 1.00 89.81 78 SER A C 1
ATOM 613 O O . SER A 1 78 ? 11.246 -0.600 -12.609 1.00 89.81 78 SER A O 1
ATOM 615 N N . THR A 1 79 ? 12.679 0.845 -11.644 1.00 95.00 79 THR A N 1
ATOM 616 C CA . THR A 1 79 ? 12.084 0.726 -10.312 1.00 95.00 79 THR A CA 1
ATOM 617 C C . THR A 1 79 ? 12.167 1.999 -9.491 1.00 95.00 79 THR A C 1
ATOM 619 O O . THR A 1 79 ? 13.237 2.559 -9.256 1.00 95.00 79 THR A O 1
ATOM 622 N N . PHE A 1 80 ? 11.026 2.340 -8.911 1.00 97.75 80 PHE A N 1
ATOM 623 C CA . PHE A 1 80 ? 10.856 3.361 -7.897 1.00 97.75 80 PHE A CA 1
ATOM 624 C C . PHE A 1 80 ? 10.580 2.702 -6.549 1.00 97.75 80 PHE A C 1
ATOM 626 O O . PHE A 1 80 ? 9.769 1.780 -6.452 1.00 97.75 80 PHE A O 1
ATOM 633 N N . ALA A 1 81 ? 11.242 3.183 -5.502 1.00 98.25 81 ALA A N 1
ATOM 634 C CA . ALA A 1 81 ? 10.796 3.005 -4.131 1.00 98.25 81 ALA A CA 1
ATOM 635 C C . ALA A 1 81 ? 9.753 4.086 -3.824 1.00 98.25 81 ALA A C 1
ATOM 637 O O . ALA A 1 81 ? 10.029 5.280 -3.956 1.00 98.25 81 ALA A O 1
ATOM 638 N N . VAL A 1 82 ? 8.558 3.661 -3.432 1.00 98.44 82 VAL A N 1
ATOM 639 C CA . VAL A 1 82 ? 7.413 4.526 -3.156 1.00 98.44 82 VAL A CA 1
ATOM 640 C C . VAL A 1 82 ? 7.137 4.509 -1.662 1.00 98.44 82 VAL A C 1
ATOM 642 O O . VAL A 1 82 ? 7.001 3.441 -1.066 1.00 98.44 82 VAL A O 1
ATOM 645 N N . ALA A 1 83 ? 7.031 5.694 -1.067 1.00 98.25 83 ALA A N 1
ATOM 646 C CA . ALA A 1 83 ? 6.520 5.888 0.283 1.00 98.25 83 ALA A CA 1
ATOM 647 C C . ALA A 1 83 ? 5.193 6.643 0.193 1.00 98.25 83 ALA A C 1
ATOM 649 O O . ALA A 1 83 ? 5.170 7.816 -0.182 1.00 98.25 83 ALA A O 1
ATOM 650 N N . ALA A 1 84 ? 4.093 5.963 0.503 1.00 98.12 84 ALA A N 1
ATOM 651 C CA . ALA A 1 84 ? 2.752 6.521 0.517 1.00 98.12 84 ALA A CA 1
ATOM 652 C C . ALA A 1 84 ? 2.279 6.771 1.950 1.00 98.12 84 ALA A C 1
ATOM 654 O O . ALA A 1 84 ? 2.499 5.952 2.842 1.00 98.12 84 ALA A O 1
ATOM 655 N N . LYS A 1 85 ? 1.593 7.895 2.146 1.00 97.75 85 LYS A N 1
ATOM 656 C CA . LYS A 1 85 ? 0.984 8.294 3.411 1.00 97.75 85 LYS A CA 1
ATOM 657 C C . LYS A 1 85 ? -0.513 8.461 3.231 1.00 97.75 85 LYS A C 1
ATOM 659 O O . LYS A 1 85 ? -0.927 9.290 2.421 1.00 97.75 85 LYS A O 1
ATOM 664 N N . LEU A 1 86 ? -1.306 7.701 3.981 1.00 97.69 86 LEU A N 1
ATOM 665 C CA . LEU A 1 86 ? -2.767 7.771 3.989 1.00 97.69 86 LEU A CA 1
ATOM 666 C C . LEU A 1 86 ? -3.213 8.474 5.280 1.00 97.69 86 LEU A C 1
ATOM 668 O O . LEU A 1 86 ? -3.244 7.831 6.333 1.00 97.69 86 LEU A O 1
ATOM 672 N N . PRO A 1 87 ? -3.510 9.786 5.238 1.00 96.56 87 PRO A N 1
ATOM 673 C CA . PRO A 1 87 ? -3.958 10.526 6.408 1.00 96.56 87 PRO A CA 1
ATOM 674 C C . PRO A 1 87 ? -5.426 10.229 6.717 1.00 96.56 87 PRO A C 1
ATOM 676 O O . PRO A 1 87 ? -6.282 10.318 5.839 1.00 96.56 87 PRO A O 1
ATOM 679 N N . PHE A 1 88 ? -5.715 9.933 7.980 1.00 95.44 88 PHE A N 1
ATOM 680 C CA . PHE A 1 88 ? -7.073 9.795 8.489 1.00 95.44 88 PHE A CA 1
ATOM 681 C C . PHE A 1 88 ? -7.468 11.065 9.255 1.00 95.44 88 PHE A C 1
ATOM 683 O O . PHE A 1 88 ? -6.704 11.527 10.106 1.00 95.44 88 PHE A O 1
ATOM 690 N N . PRO A 1 89 ? -8.655 11.645 8.992 1.00 93.38 89 PRO A N 1
ATOM 691 C CA . PRO A 1 89 ? -9.094 12.877 9.654 1.00 93.38 89 PRO A CA 1
ATOM 692 C C . PRO A 1 89 ? -9.429 12.674 11.141 1.00 93.38 89 PRO A C 1
ATOM 694 O O . PRO A 1 89 ? -9.464 13.632 11.912 1.00 93.38 89 PRO A O 1
ATOM 697 N N . LYS A 1 90 ? -9.691 11.430 11.543 1.00 94.06 90 LYS A N 1
ATOM 698 C CA . LYS A 1 90 ? -9.971 11.003 12.915 1.00 94.06 90 LYS A CA 1
ATOM 699 C C . LYS A 1 90 ? -9.498 9.556 13.102 1.00 94.06 90 LYS A C 1
ATOM 701 O O . LYS A 1 90 ? -9.315 8.867 12.096 1.00 94.06 90 LYS A O 1
ATOM 706 N N . PRO A 1 91 ? -9.360 9.070 14.348 1.00 94.75 91 PRO A N 1
ATOM 707 C CA . PRO A 1 91 ? -8.985 7.685 14.590 1.00 94.75 91 PRO A CA 1
ATOM 708 C C . PRO A 1 91 ? -9.909 6.703 13.863 1.00 94.75 91 PRO A C 1
ATOM 710 O O . PRO A 1 91 ? -11.136 6.819 13.938 1.00 94.75 91 PRO A O 1
ATOM 713 N N . TYR A 1 92 ? -9.318 5.730 13.177 1.00 95.75 92 TYR A N 1
ATOM 714 C CA . TYR A 1 92 ? -10.018 4.758 12.347 1.00 95.75 92 TYR A CA 1
ATOM 715 C C . TYR A 1 92 ? -9.572 3.339 12.696 1.00 95.75 92 TYR A C 1
ATOM 717 O O . TYR A 1 92 ? -8.383 3.038 12.775 1.00 95.75 92 TYR A O 1
ATOM 725 N N . THR A 1 93 ? -10.538 2.448 12.916 1.00 96.56 93 THR A N 1
ATOM 726 C CA . THR A 1 93 ? -10.268 1.017 13.106 1.00 96.56 93 THR A CA 1
ATOM 727 C C . THR A 1 93 ? -10.546 0.298 11.799 1.00 96.56 93 THR A C 1
ATOM 729 O O . THR A 1 93 ? -11.686 0.278 11.338 1.00 96.56 93 THR A O 1
ATOM 732 N N . ILE A 1 94 ? -9.506 -0.293 11.217 1.00 96.31 94 ILE A N 1
ATOM 733 C CA . ILE A 1 94 ? -9.613 -1.057 9.976 1.00 96.31 94 ILE A CA 1
ATOM 734 C C . ILE A 1 94 ? -10.515 -2.280 10.187 1.00 96.31 94 ILE A C 1
ATOM 736 O O . ILE A 1 94 ? -10.393 -2.994 11.184 1.00 96.31 94 ILE A O 1
ATOM 740 N N . ASN A 1 95 ? -11.407 -2.528 9.226 1.00 95.44 95 ASN A N 1
ATOM 741 C CA . ASN A 1 95 ? -12.288 -3.693 9.189 1.00 95.44 95 ASN A CA 1
ATOM 742 C C . ASN A 1 95 ? -12.141 -4.474 7.872 1.00 95.44 95 ASN A C 1
ATOM 744 O O . ASN A 1 95 ? -11.305 -4.164 7.026 1.00 95.44 95 ASN A O 1
ATOM 748 N N . ASP A 1 96 ? -12.964 -5.505 7.706 1.00 94.25 96 ASP A N 1
ATOM 749 C CA . ASP A 1 96 ? -12.971 -6.404 6.549 1.00 94.25 96 ASP A CA 1
ATOM 750 C C . ASP A 1 96 ? -13.389 -5.733 5.230 1.00 94.25 96 ASP A C 1
ATOM 752 O O . ASP A 1 96 ? -13.073 -6.243 4.155 1.00 94.25 96 ASP A O 1
ATOM 756 N N . ARG A 1 97 ? -14.071 -4.586 5.298 1.00 95.94 97 ARG A N 1
ATOM 757 C CA . ARG A 1 97 ? -14.486 -3.792 4.133 1.00 95.94 97 ARG A CA 1
ATOM 758 C C . ARG A 1 97 ? -13.432 -2.786 3.688 1.00 95.94 97 ARG A C 1
ATOM 760 O O . ARG A 1 97 ? -13.590 -2.205 2.611 1.00 95.94 97 ARG A O 1
ATOM 767 N N . PHE A 1 98 ? -12.378 -2.589 4.479 1.00 98.06 98 PHE A N 1
ATOM 768 C CA . PHE A 1 98 ? -11.299 -1.675 4.141 1.00 98.06 98 PHE A CA 1
ATOM 769 C C . PHE A 1 98 ? -10.431 -2.256 3.015 1.00 98.06 98 PHE A C 1
ATOM 771 O O . PHE A 1 98 ? -9.818 -3.317 3.162 1.00 98.06 98 PHE A O 1
ATOM 778 N N . VAL A 1 99 ? -10.388 -1.559 1.880 1.00 98.06 99 VAL A N 1
ATOM 779 C CA . VAL A 1 99 ? -9.654 -1.980 0.678 1.00 98.06 99 VAL A CA 1
ATOM 780 C C . VAL A 1 99 ? -8.830 -0.817 0.152 1.00 98.06 99 VAL A C 1
ATOM 782 O O . VAL A 1 99 ? -9.316 0.312 0.097 1.00 98.06 99 VAL A O 1
ATOM 785 N N . ILE A 1 100 ? -7.602 -1.106 -0.274 1.00 98.19 100 ILE A N 1
ATOM 786 C CA . ILE A 1 100 ? -6.743 -0.155 -0.978 1.00 98.19 100 ILE A CA 1
ATOM 787 C C . ILE A 1 100 ? -6.422 -0.739 -2.348 1.00 98.19 100 ILE A C 1
ATOM 789 O O . ILE A 1 100 ? -5.781 -1.784 -2.437 1.00 98.19 100 ILE A O 1
ATOM 793 N N . ASP A 1 101 ? -6.832 -0.048 -3.402 1.00 97.75 101 ASP A N 1
ATOM 794 C CA . ASP A 1 101 ? -6.426 -0.339 -4.771 1.00 97.75 101 ASP A CA 1
ATOM 795 C C . ASP A 1 101 ? -5.345 0.664 -5.195 1.00 97.75 101 ASP A C 1
ATOM 797 O O . ASP A 1 101 ? -5.529 1.877 -5.074 1.00 97.75 101 ASP A O 1
ATOM 801 N N . ILE A 1 102 ? -4.215 0.153 -5.686 1.00 97.62 102 ILE A N 1
ATOM 802 C CA . ILE A 1 102 ? -3.102 0.944 -6.223 1.00 97.62 102 ILE A CA 1
ATOM 803 C C . ILE A 1 102 ? -2.999 0.665 -7.721 1.00 97.62 102 ILE A C 1
ATOM 805 O O . ILE A 1 102 ? -2.642 -0.439 -8.137 1.00 97.62 102 ILE A O 1
ATOM 809 N N . GLY A 1 103 ? -3.320 1.665 -8.534 1.00 96.69 103 GLY A N 1
ATOM 810 C CA . GLY A 1 103 ? -3.142 1.653 -9.978 1.00 96.69 103 GLY A CA 1
ATOM 811 C C . GLY A 1 103 ? -1.683 1.890 -10.358 1.00 96.69 103 GLY A C 1
ATOM 812 O O . GLY A 1 103 ? -1.051 2.836 -9.900 1.00 96.69 103 GLY A O 1
ATOM 813 N N . ILE A 1 104 ? -1.148 1.042 -11.229 1.00 95.62 104 ILE A N 1
ATOM 814 C CA . ILE A 1 104 ? 0.237 1.102 -11.695 1.00 95.62 104 ILE A CA 1
ATOM 815 C C . ILE A 1 104 ? 0.218 1.193 -13.216 1.00 95.62 104 ILE A C 1
ATOM 817 O O . ILE A 1 104 ? -0.062 0.213 -13.904 1.00 95.62 104 ILE A O 1
ATOM 821 N N . ASN A 1 105 ? 0.527 2.376 -13.748 1.00 93.94 105 ASN A N 1
ATOM 822 C CA . ASN A 1 105 ? 0.600 2.636 -15.188 1.00 93.94 105 ASN A CA 1
ATOM 823 C C . ASN A 1 105 ? 1.965 2.213 -15.765 1.00 93.94 105 ASN A C 1
ATOM 825 O O . ASN A 1 105 ? 2.724 3.036 -16.277 1.00 93.94 105 ASN A O 1
ATOM 829 N N . GLY A 1 106 ? 2.310 0.938 -15.594 1.00 91.62 106 GLY A N 1
ATOM 830 C CA . GLY A 1 106 ? 3.584 0.359 -16.006 1.00 91.62 106 GLY A CA 1
ATOM 831 C C . GLY A 1 106 ? 3.510 -1.157 -16.181 1.00 91.62 106 GLY A C 1
ATOM 832 O O . GLY A 1 106 ? 2.539 -1.806 -15.790 1.00 91.62 106 GLY A O 1
ATOM 833 N N . ASP A 1 107 ? 4.554 -1.728 -16.783 1.00 91.75 107 ASP A N 1
ATOM 834 C CA . ASP A 1 107 ? 4.643 -3.165 -17.046 1.00 91.75 107 ASP A CA 1
ATOM 835 C C . ASP A 1 107 ? 5.014 -3.941 -15.775 1.00 91.75 107 ASP A C 1
ATOM 837 O O . ASP A 1 107 ? 6.162 -3.935 -15.338 1.00 91.75 107 ASP A O 1
ATOM 841 N N . MET A 1 108 ? 4.038 -4.649 -15.205 1.00 89.75 108 MET A N 1
ATOM 842 C CA . MET A 1 108 ? 4.243 -5.538 -14.055 1.00 89.75 108 MET A CA 1
ATOM 843 C C . MET A 1 108 ? 4.363 -7.018 -14.445 1.00 89.75 108 MET A C 1
ATOM 845 O O . MET A 1 108 ? 4.575 -7.869 -13.583 1.00 89.75 108 MET A O 1
ATOM 849 N N . THR A 1 109 ? 4.234 -7.353 -15.734 1.00 89.69 109 THR A N 1
ATOM 850 C CA . THR A 1 109 ? 4.138 -8.751 -16.201 1.00 89.69 109 THR A CA 1
ATOM 8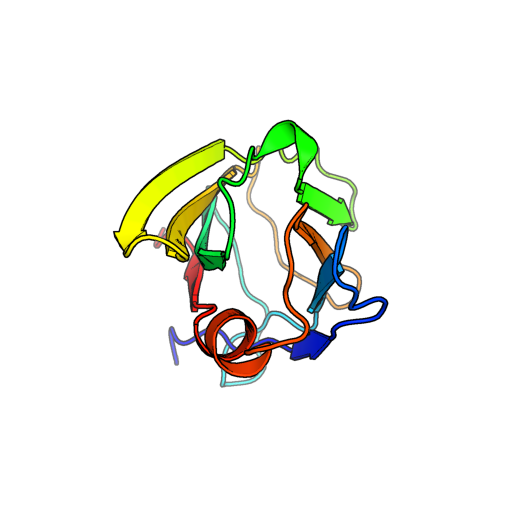51 C C . THR A 1 109 ? 5.452 -9.519 -16.077 1.00 89.69 109 THR A C 1
ATOM 853 O O . THR A 1 109 ? 5.453 -10.748 -16.051 1.00 89.69 109 THR A O 1
ATOM 856 N N . LYS A 1 110 ? 6.574 -8.798 -15.996 1.00 86.56 110 LYS A N 1
ATOM 857 C CA . LYS A 1 110 ? 7.924 -9.374 -15.986 1.00 86.56 110 LYS A CA 1
ATOM 858 C C . LYS A 1 110 ? 8.417 -9.765 -14.598 1.00 86.56 110 LYS A C 1
ATOM 860 O O . LYS A 1 110 ? 9.220 -10.685 -14.498 1.00 86.56 110 LYS A O 1
ATOM 865 N N . ASP A 1 111 ? 7.965 -9.072 -13.555 1.00 87.38 111 ASP A N 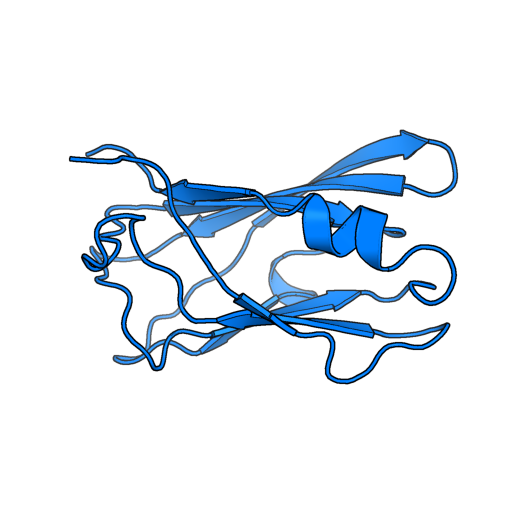1
ATOM 866 C CA . ASP A 1 111 ? 8.462 -9.270 -12.189 1.00 87.38 111 ASP A CA 1
ATOM 867 C C . ASP A 1 111 ? 7.415 -8.877 -11.135 1.00 87.38 111 ASP A C 1
ATOM 869 O O . ASP A 1 111 ? 7.617 -8.011 -10.287 1.00 87.38 111 ASP A O 1
ATOM 873 N N . ILE A 1 112 ? 6.242 -9.504 -11.213 1.00 91.12 112 ILE A N 1
ATOM 874 C CA . ILE A 1 112 ? 5.115 -9.208 -10.319 1.00 91.12 112 ILE A CA 1
ATOM 875 C C . ILE A 1 112 ? 5.487 -9.359 -8.835 1.00 91.12 112 ILE A C 1
ATOM 877 O O . ILE A 1 112 ? 5.119 -8.517 -8.017 1.00 91.12 112 ILE A O 1
ATOM 881 N N . LYS A 1 113 ? 6.280 -10.388 -8.504 1.00 93.25 113 LYS A N 1
ATOM 882 C CA . LYS A 1 113 ? 6.695 -10.697 -7.130 1.00 93.25 113 LYS A CA 1
ATOM 883 C C . LYS A 1 113 ? 7.559 -9.599 -6.533 1.00 93.25 113 LYS A C 1
ATOM 885 O O . LYS A 1 113 ? 7.350 -9.232 -5.383 1.00 93.25 113 LYS A O 1
ATOM 890 N N . ARG A 1 114 ? 8.483 -9.021 -7.311 1.00 92.62 114 ARG A N 1
ATOM 891 C CA . ARG A 1 114 ? 9.306 -7.889 -6.860 1.00 92.62 114 ARG A CA 1
ATOM 892 C C . ARG A 1 114 ? 8.469 -6.720 -6.358 1.00 92.62 114 ARG A C 1
ATOM 894 O O . ARG A 1 114 ? 8.915 -6.023 -5.449 1.00 92.62 114 ARG A O 1
ATOM 901 N N . TYR A 1 115 ? 7.300 -6.488 -6.947 1.00 93.69 115 TYR A N 1
ATOM 902 C CA . TYR A 1 115 ? 6.411 -5.404 -6.544 1.00 93.69 115 TYR A CA 1
ATOM 903 C C . TYR A 1 115 ? 5.513 -5.827 -5.376 1.00 93.69 115 TYR A C 1
ATOM 905 O O . TYR A 1 115 ? 5.438 -5.110 -4.380 1.00 93.69 115 TYR A O 1
ATOM 913 N N . THR A 1 116 ? 4.906 -7.014 -5.426 1.00 95.00 116 THR A N 1
ATOM 914 C CA . THR A 1 116 ? 3.928 -7.458 -4.416 1.00 95.00 116 THR A CA 1
ATOM 915 C C . THR A 1 116 ? 4.573 -7.863 -3.090 1.00 95.00 116 THR A C 1
ATOM 917 O O . THR A 1 116 ? 4.079 -7.484 -2.031 1.00 95.00 116 THR A O 1
ATOM 920 N N . GLU A 1 117 ? 5.722 -8.542 -3.119 1.00 96.12 117 GLU A N 1
ATOM 921 C CA . GLU A 1 117 ? 6.467 -8.947 -1.914 1.00 96.12 117 GLU A CA 1
ATOM 922 C C . GLU A 1 117 ? 7.229 -7.776 -1.267 1.00 96.12 117 GLU A C 1
ATOM 924 O O . GLU A 1 117 ? 7.734 -7.901 -0.154 1.00 96.12 117 GLU A O 1
ATOM 929 N N . SER A 1 118 ? 7.314 -6.623 -1.943 1.00 96.62 118 SER A N 1
ATOM 930 C CA . SER A 1 118 ? 7.965 -5.420 -1.404 1.00 96.62 118 SER A CA 1
ATOM 931 C C . SER A 1 118 ? 7.069 -4.557 -0.519 1.00 96.62 118 SER A C 1
ATOM 933 O O . SER A 1 118 ? 7.565 -3.604 0.081 1.00 96.62 118 SER A O 1
ATOM 935 N N . ILE A 1 119 ? 5.766 -4.852 -0.472 1.00 98.00 119 ILE A N 1
ATOM 936 C CA . ILE A 1 119 ? 4.797 -4.039 0.257 1.00 98.00 119 ILE A CA 1
ATOM 937 C C . ILE A 1 119 ? 5.050 -4.180 1.758 1.00 98.00 119 ILE A C 1
ATOM 939 O O . ILE A 1 119 ? 5.151 -5.280 2.299 1.00 98.00 119 ILE A O 1
ATOM 943 N N . VAL A 1 120 ? 5.118 -3.047 2.441 1.00 97.50 120 VAL A N 1
ATOM 944 C CA . VAL A 1 120 ? 5.195 -2.948 3.894 1.00 97.50 120 VAL A CA 1
ATOM 945 C C . VAL A 1 120 ? 4.159 -1.932 4.337 1.00 97.50 120 VAL A C 1
ATOM 947 O O . VAL A 1 120 ? 4.118 -0.822 3.810 1.00 97.50 120 VAL A O 1
ATOM 950 N N . ILE A 1 121 ? 3.331 -2.313 5.308 1.00 97.38 121 ILE A N 1
ATOM 951 C CA . ILE A 1 121 ? 2.325 -1.437 5.906 1.00 97.38 121 ILE A CA 1
ATOM 952 C C . ILE A 1 121 ? 2.694 -1.205 7.363 1.00 97.38 121 ILE A C 1
ATOM 954 O O . ILE A 1 121 ? 2.922 -2.154 8.116 1.00 97.38 121 ILE A O 1
ATOM 958 N N . THR A 1 122 ? 2.723 0.059 7.756 1.00 95.88 122 THR A N 1
ATOM 959 C CA . THR A 1 122 ? 2.879 0.488 9.144 1.00 95.88 122 THR A CA 1
ATOM 960 C C . THR A 1 122 ? 1.780 1.479 9.494 1.00 95.88 122 THR A C 1
ATOM 962 O O . THR A 1 122 ? 1.201 2.120 8.623 1.00 95.88 122 THR A O 1
ATOM 965 N N . GLN A 1 123 ? 1.481 1.608 10.778 1.00 93.94 123 GLN A N 1
ATOM 966 C CA . GLN A 1 123 ? 0.594 2.649 11.288 1.00 93.94 123 GLN A CA 1
ATOM 967 C C . GLN A 1 123 ? 1.388 3.600 12.175 1.00 93.94 123 GLN A C 1
ATOM 969 O O . GLN A 1 123 ? 2.437 3.221 12.711 1.00 93.94 123 GLN A O 1
ATOM 974 N N . ASP A 1 124 ? 0.874 4.809 12.368 1.00 87.44 124 ASP A N 1
ATOM 975 C CA . ASP A 1 124 ? 1.414 5.677 13.395 1.00 87.44 124 ASP A CA 1
ATOM 976 C C . ASP A 1 124 ? 1.280 5.038 14.788 1.00 87.44 124 ASP A C 1
ATOM 978 O O . ASP A 1 124 ? 0.328 4.317 15.105 1.00 87.44 124 ASP A O 1
ATOM 982 N N . SER A 1 125 ? 2.318 5.248 15.593 1.00 66.75 125 SER A N 1
ATOM 983 C CA . SER A 1 125 ? 2.295 4.947 17.022 1.00 66.75 125 SER A CA 1
ATOM 984 C C . SER A 1 125 ? 1.682 6.165 17.708 1.00 66.75 125 SER A C 1
ATOM 986 O O . SER A 1 125 ? 2.085 7.278 17.370 1.00 66.75 125 SER A O 1
ATOM 988 N N . GLU A 1 126 ? 0.706 5.948 18.593 1.00 57.41 126 GLU A N 1
ATOM 989 C CA . GLU A 1 126 ? 0.005 6.994 19.369 1.00 57.41 126 GLU A CA 1
ATOM 990 C C . GLU A 1 126 ? 0.899 8.162 19.824 1.00 57.41 126 GLU A C 1
ATOM 992 O O . GLU A 1 126 ? 1.992 7.898 20.381 1.00 57.41 126 GLU A O 1
#

Secondary structure (DSSP, 8-state):
----EEEEEEEEE--SS-EEEEEEEEEETTSPBPEESSEEEEEEEESS---HHHHEEEE-SS------EEEEEEEETTEEEEEEEEE-SS-EE--TT-EEEEEE-S--SS-HHHHHTT-EEEE---